Protein AF-A0A0J8R8J2-F1 (afdb_monomer_lite)

Organism: NCBI:txid454286

Foldseek 3Di:
DDDDDDDDPPDDDPDDPDDCPQVDDDQDDDDDPDDDSVQDDDDHDDDPPDDQQPDKDKDFDFDPDPPDRHTQWIDIGRRVRDDAAWDKDFTAGPVRHTDPDIDTHGDDDDDD

pLDDT: mean 81.91, std 20.06, range [31.31, 97.62]

Structure (mmCIF, N/CA/C/O backbone):
data_AF-A0A0J8R8J2-F1
#
_entry.id   AF-A0A0J8R8J2-F1
#
loop_
_atom_site.group_PDB
_atom_site.id
_atom_site.type_symbol
_atom_site.label_atom_id
_atom_site.label_alt_id
_atom_site.label_comp_id
_atom_site.label_asym_id
_atom_site.label_entity_id
_atom_site.label_seq_id
_atom_site.pdbx_PDB_ins_code
_atom_site.Cartn_x
_atom_site.Cartn_y
_atom_site.Cartn_z
_atom_site.occupancy
_atom_site.B_iso_or_equiv
_atom_site.auth_seq_id
_atom_site.auth_comp_id
_atom_site.auth_asym_id
_atom_site.auth_atom_id
_atom_site.pdbx_PDB_model_num
ATOM 1 N N . MET A 1 1 ? 36.653 15.745 14.262 1.00 44.62 1 MET A N 1
ATOM 2 C CA . MET A 1 1 ? 35.418 16.492 14.572 1.00 44.62 1 MET A CA 1
ATOM 3 C C . MET A 1 1 ? 34.976 17.181 13.300 1.00 44.62 1 MET A C 1
ATOM 5 O O . MET A 1 1 ? 35.594 18.167 12.933 1.00 44.62 1 MET A O 1
ATOM 9 N N . THR A 1 2 ? 33.972 16.629 12.625 1.00 35.34 2 THR A N 1
ATOM 10 C CA . THR A 1 2 ? 33.193 17.318 11.589 1.00 35.34 2 THR A CA 1
ATOM 11 C C . THR A 1 2 ? 31.892 16.539 11.419 1.00 35.34 2 THR A C 1
ATOM 13 O O . THR A 1 2 ? 31.904 15.312 11.348 1.00 35.34 2 THR A O 1
ATOM 16 N N . GLU A 1 3 ? 30.785 17.267 11.518 1.00 31.31 3 GLU A N 1
ATOM 17 C CA . GLU A 1 3 ? 29.418 16.790 11.719 1.00 31.31 3 GLU A CA 1
ATOM 18 C C . GLU A 1 3 ? 28.901 15.908 10.577 1.00 31.31 3 GLU A C 1
ATOM 20 O O . GLU A 1 3 ? 29.110 16.194 9.398 1.00 31.31 3 GLU A O 1
ATOM 25 N N . ALA A 1 4 ? 28.152 14.862 10.934 1.00 37.59 4 ALA A N 1
ATOM 26 C CA . ALA A 1 4 ? 27.284 14.171 9.995 1.00 37.59 4 ALA A CA 1
ATOM 27 C C . ALA A 1 4 ? 26.119 15.108 9.643 1.00 37.59 4 ALA A C 1
ATOM 29 O O . ALA A 1 4 ? 25.243 15.369 10.467 1.00 37.59 4 ALA A O 1
ATOM 30 N N . SER A 1 5 ? 26.141 15.641 8.422 1.00 36.59 5 SER A N 1
ATOM 31 C CA . SER A 1 5 ? 25.054 16.445 7.868 1.00 36.59 5 SER A CA 1
ATOM 32 C C . SER A 1 5 ? 23.800 15.575 7.742 1.00 36.59 5 SER A C 1
ATOM 34 O O . SER A 1 5 ? 23.807 14.552 7.055 1.00 36.59 5 SER A O 1
ATOM 36 N N . ALA A 1 6 ? 22.734 15.950 8.449 1.00 45.22 6 ALA A N 1
ATOM 37 C CA . ALA A 1 6 ? 21.430 15.317 8.305 1.00 45.22 6 ALA A CA 1
ATOM 38 C C . ALA A 1 6 ? 20.906 15.543 6.874 1.00 45.22 6 ALA A C 1
ATOM 40 O O . ALA A 1 6 ? 21.024 16.658 6.359 1.00 45.22 6 ALA A O 1
ATOM 41 N N . PRO A 1 7 ? 20.311 14.532 6.215 1.00 34.00 7 PRO A N 1
ATOM 42 C CA . PRO A 1 7 ? 19.788 14.720 4.873 1.00 34.00 7 PRO A CA 1
ATOM 43 C C . PRO A 1 7 ? 18.626 15.717 4.915 1.00 34.00 7 PRO A C 1
ATOM 45 O O . PRO A 1 7 ? 17.657 15.552 5.659 1.00 34.00 7 PRO A O 1
ATOM 48 N N . ILE A 1 8 ? 18.742 16.769 4.108 1.00 38.50 8 ILE A N 1
ATOM 49 C CA . ILE A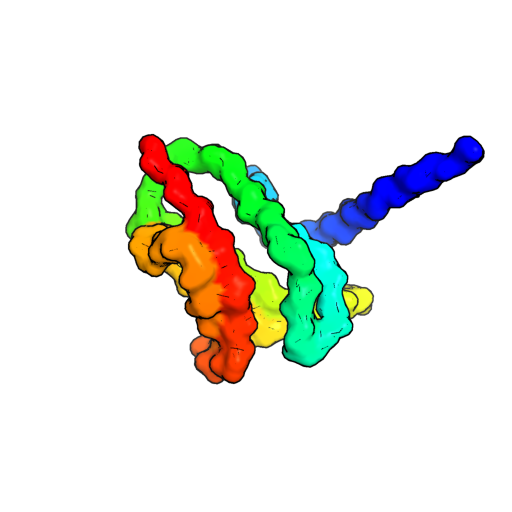 1 8 ? 17.706 17.781 3.916 1.00 38.50 8 ILE A CA 1
ATOM 50 C C . ILE A 1 8 ? 16.548 17.112 3.171 1.00 38.50 8 ILE A C 1
ATOM 52 O O . ILE A 1 8 ? 16.626 16.852 1.972 1.00 38.50 8 ILE A O 1
ATOM 56 N N . ILE A 1 9 ? 15.466 16.816 3.890 1.00 46.94 9 ILE A N 1
ATOM 57 C CA . ILE A 1 9 ? 14.233 16.281 3.309 1.00 46.94 9 ILE A CA 1
ATOM 58 C C . ILE A 1 9 ? 13.534 17.425 2.570 1.00 46.94 9 ILE A C 1
ATOM 60 O O . ILE A 1 9 ? 12.841 18.242 3.173 1.00 46.94 9 ILE A O 1
ATOM 64 N N . HIS A 1 10 ? 13.717 17.494 1.253 1.00 34.16 10 HIS A N 1
ATOM 65 C CA . HIS A 1 10 ? 12.974 18.414 0.397 1.00 34.16 10 HIS A CA 1
ATOM 66 C C . HIS A 1 10 ? 11.686 17.729 -0.077 1.00 34.16 10 HIS A C 1
ATOM 68 O O . HIS A 1 10 ? 11.611 17.173 -1.169 1.00 34.16 10 HIS A O 1
ATOM 74 N N . SER A 1 11 ? 10.654 17.717 0.770 1.00 41.12 11 SER A N 1
ATOM 75 C CA . SER A 1 11 ? 9.336 17.223 0.366 1.00 41.12 11 SER A CA 1
ATOM 76 C C . SER A 1 11 ? 8.597 18.313 -0.413 1.00 41.12 11 SER A C 1
ATOM 78 O O . SER A 1 11 ? 8.033 19.227 0.191 1.00 41.12 11 SER A O 1
ATOM 80 N N . LYS A 1 12 ? 8.560 18.220 -1.747 1.00 35.28 12 LYS A N 1
ATOM 81 C CA . LYS A 1 12 ? 7.544 18.938 -2.527 1.00 35.28 12 LYS A CA 1
ATOM 82 C C . LYS A 1 12 ? 6.189 18.283 -2.257 1.00 35.28 12 LYS A C 1
ATOM 84 O O . LYS A 1 12 ? 5.989 17.092 -2.485 1.00 35.28 12 LYS A O 1
ATOM 89 N N . SER A 1 13 ? 5.286 19.061 -1.679 1.00 37.00 13 SER A N 1
ATOM 90 C CA . SER A 1 13 ? 3.919 18.664 -1.372 1.00 37.00 13 SER A CA 1
ATOM 91 C C . SER A 1 13 ? 3.067 18.720 -2.641 1.00 37.00 13 SER A C 1
ATOM 93 O O . SER A 1 13 ? 2.700 19.808 -3.082 1.00 37.00 13 SER A O 1
ATOM 95 N N . ASP A 1 14 ? 2.725 17.561 -3.205 1.00 45.03 14 ASP A N 1
ATOM 96 C CA . ASP A 1 14 ? 1.544 17.444 -4.068 1.00 45.03 14 ASP A CA 1
ATOM 97 C C . ASP A 1 14 ? 0.322 17.815 -3.214 1.00 45.03 14 ASP A C 1
ATOM 99 O O . ASP A 1 14 ? 0.138 17.229 -2.143 1.00 45.03 14 ASP A O 1
ATOM 103 N N . GLY A 1 15 ? -0.444 18.822 -3.647 1.00 48.09 15 GLY A N 1
ATOM 104 C CA . GLY A 1 15 ? -1.520 19.446 -2.873 1.00 48.09 15 GLY A CA 1
ATOM 105 C C . GLY A 1 15 ? -2.478 18.436 -2.239 1.00 48.09 15 GLY A C 1
ATOM 106 O O . GLY A 1 15 ? -3.118 17.651 -2.936 1.00 48.09 15 GLY A O 1
ATOM 107 N N . ASP A 1 16 ? -2.560 18.467 -0.911 1.00 45.47 16 ASP A N 1
ATOM 108 C CA . ASP A 1 16 ? -3.507 17.699 -0.106 1.00 45.47 16 ASP A CA 1
ATOM 109 C C . ASP A 1 16 ? -3.838 18.546 1.131 1.00 45.47 16 ASP A C 1
ATOM 111 O O . ASP A 1 16 ? -2.949 18.906 1.910 1.00 45.47 16 ASP A O 1
ATOM 115 N N . GLU A 1 17 ? -5.097 18.963 1.260 1.00 45.91 17 GLU A N 1
ATOM 116 C CA . GLU A 1 17 ? -5.541 19.883 2.304 1.00 45.91 17 GLU A CA 1
ATOM 117 C C . GLU A 1 17 ? -5.438 19.244 3.704 1.00 45.91 17 GLU A C 1
ATOM 119 O O . GLU A 1 17 ? -6.176 18.335 4.078 1.00 45.91 17 GLU A O 1
ATOM 124 N N . SER A 1 18 ? -4.488 19.765 4.485 1.00 52.22 18 SER A N 1
ATOM 125 C CA . SER A 1 18 ? -4.459 19.990 5.946 1.00 52.22 18 SER A CA 1
ATOM 126 C C . SER A 1 18 ? -4.728 18.847 6.958 1.00 52.22 18 SER A C 1
ATOM 128 O O . SER A 1 18 ? -4.458 19.030 8.143 1.00 52.22 18 SER A O 1
ATOM 130 N N . GLY A 1 19 ? -5.162 17.642 6.572 1.00 58.50 19 GLY A N 1
ATOM 131 C CA . GLY A 1 19 ? -5.437 16.543 7.527 1.00 58.50 19 GLY A CA 1
ATOM 132 C C . GLY A 1 19 ? -4.558 15.292 7.394 1.00 58.50 19 GLY A C 1
ATOM 133 O O . GLY A 1 19 ? -4.202 14.657 8.393 1.00 58.50 19 GLY A O 1
ATOM 134 N N . SER A 1 20 ? -4.200 14.922 6.164 1.00 62.16 20 SER A N 1
ATOM 135 C CA . SER A 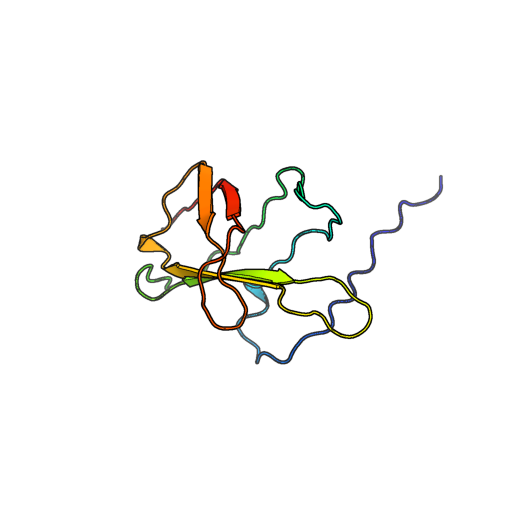1 20 ? -3.604 13.619 5.818 1.00 62.16 20 SER A CA 1
ATOM 136 C C . SER A 1 20 ? -2.082 13.560 5.983 1.00 62.16 20 SER A C 1
ATOM 138 O O . SER A 1 20 ? -1.520 12.474 6.147 1.00 62.16 20 SER A O 1
ATOM 140 N N . ALA A 1 21 ? -1.402 14.714 5.966 1.00 76.38 21 ALA A N 1
ATOM 141 C CA . ALA A 1 21 ? 0.059 14.798 5.954 1.00 76.38 21 ALA A CA 1
ATOM 142 C C . ALA A 1 21 ? 0.694 14.044 7.135 1.00 76.38 21 ALA A C 1
ATOM 144 O O . ALA A 1 21 ? 1.719 13.380 6.982 1.00 76.38 21 ALA A O 1
ATOM 145 N N . LYS A 1 22 ? 0.030 14.044 8.301 1.00 85.94 22 LYS A N 1
ATOM 146 C CA . LYS A 1 22 ? 0.493 13.328 9.501 1.00 85.94 22 LYS A CA 1
ATOM 147 C C . LYS A 1 22 ? 0.499 11.803 9.361 1.00 85.94 22 LYS A C 1
ATOM 149 O O . LYS A 1 22 ? 1.267 11.157 10.072 1.00 85.94 22 LYS A O 1
ATOM 154 N N . TYR A 1 23 ? -0.289 11.245 8.440 1.00 89.62 23 TYR A N 1
ATOM 155 C CA . TYR A 1 23 ? -0.353 9.812 8.126 1.00 89.62 23 TYR A CA 1
ATOM 156 C C . TYR A 1 23 ? 0.337 9.458 6.804 1.00 89.62 23 TYR A C 1
ATOM 158 O O . TYR A 1 23 ? 0.294 8.307 6.381 1.00 89.62 23 TYR A O 1
ATOM 166 N N . LYS A 1 24 ? 1.002 10.414 6.145 1.00 92.75 24 LYS A N 1
ATOM 167 C CA . LYS A 1 24 ? 1.838 10.147 4.972 1.00 92.75 24 LYS A CA 1
ATOM 168 C C . LYS A 1 24 ? 3.270 9.873 5.433 1.00 92.75 24 LYS A C 1
ATOM 170 O O . LYS A 1 24 ? 3.844 10.628 6.219 1.00 92.75 24 LYS A O 1
ATOM 175 N N . ARG A 1 25 ? 3.847 8.765 4.975 1.00 94.44 25 ARG A N 1
ATOM 176 C CA . ARG A 1 25 ? 5.234 8.361 5.246 1.00 94.44 25 ARG A CA 1
ATOM 177 C C . ARG A 1 25 ? 5.877 7.891 3.944 1.00 94.44 25 ARG A C 1
ATOM 179 O O . ARG A 1 25 ? 5.169 7.404 3.065 1.00 94.44 25 ARG A O 1
ATOM 186 N N . ARG A 1 26 ? 7.194 8.056 3.823 1.00 93.25 26 ARG A N 1
ATOM 187 C CA . ARG A 1 26 ? 7.994 7.638 2.663 1.00 93.25 26 ARG A CA 1
ATOM 188 C C . ARG A 1 26 ? 9.225 6.891 3.173 1.00 93.25 26 ARG A C 1
ATOM 190 O O . ARG A 1 26 ? 9.777 7.266 4.209 1.00 93.25 26 ARG A O 1
ATOM 197 N N . THR A 1 27 ? 9.607 5.826 2.481 1.00 93.38 27 THR A N 1
ATOM 198 C CA . THR A 1 27 ? 10.893 5.153 2.688 1.00 93.38 27 THR A CA 1
ATOM 199 C C . THR A 1 27 ? 12.029 5.982 2.090 1.00 93.38 27 THR A C 1
ATOM 201 O O . THR A 1 27 ? 11.793 6.986 1.415 1.00 93.38 27 THR A O 1
ATOM 204 N N . THR A 1 28 ? 13.272 5.575 2.319 1.00 90.50 28 THR A N 1
ATOM 205 C CA . THR A 1 28 ? 14.385 6.056 1.497 1.00 90.50 28 THR A CA 1
ATOM 206 C C . THR A 1 28 ? 14.250 5.524 0.070 1.00 90.50 28 THR A C 1
ATOM 208 O O . THR A 1 28 ? 13.761 4.410 -0.140 1.00 90.50 28 THR A O 1
ATOM 211 N N . THR A 1 29 ? 14.687 6.314 -0.909 1.00 90.38 29 THR A N 1
ATOM 212 C CA . THR A 1 29 ? 14.768 5.890 -2.312 1.00 90.38 29 THR A CA 1
ATOM 213 C C . THR A 1 29 ? 15.825 4.788 -2.467 1.00 90.38 29 THR A C 1
ATOM 215 O O . THR A 1 29 ? 16.870 4.825 -1.818 1.00 90.38 29 THR A O 1
ATOM 218 N N . CYS A 1 30 ? 15.547 3.801 -3.318 1.00 87.00 30 CYS A N 1
ATOM 219 C CA . CYS A 1 30 ? 16.451 2.708 -3.673 1.00 87.00 30 CYS A CA 1
ATOM 220 C C . CYS A 1 30 ? 16.336 2.451 -5.182 1.00 87.00 30 CYS A C 1
ATOM 222 O O . CYS A 1 30 ? 15.236 2.536 -5.724 1.00 87.00 30 CYS A O 1
ATOM 224 N N . SER A 1 31 ? 17.448 2.133 -5.848 1.00 84.44 31 SER A N 1
ATOM 225 C CA . SER A 1 31 ? 17.476 1.788 -7.273 1.00 84.44 31 SER A CA 1
ATOM 226 C C . SER A 1 31 ? 17.952 0.344 -7.437 1.00 84.44 31 SER A C 1
ATOM 228 O O . SER A 1 31 ? 19.109 0.031 -7.165 1.00 84.44 31 SER A O 1
ATOM 230 N N . SER A 1 32 ? 17.032 -0.549 -7.807 1.00 85.81 32 SER A N 1
ATOM 231 C CA . SER A 1 32 ? 17.269 -1.974 -8.079 1.00 85.81 32 SER A CA 1
ATOM 232 C C . SER A 1 32 ? 16.028 -2.570 -8.758 1.00 85.81 32 SER A C 1
ATOM 234 O O . SER A 1 32 ? 14.930 -2.038 -8.597 1.00 85.81 32 SER A O 1
ATOM 236 N N . ALA A 1 33 ? 16.186 -3.686 -9.477 1.00 86.38 33 ALA A N 1
ATOM 237 C CA . ALA A 1 33 ? 15.057 -4.492 -9.960 1.00 86.38 33 ALA A CA 1
ATOM 238 C C . ALA A 1 33 ? 14.313 -5.193 -8.805 1.00 86.38 33 ALA A C 1
ATOM 240 O O . ALA A 1 33 ? 13.094 -5.333 -8.850 1.00 86.38 33 ALA A O 1
ATOM 241 N N . ASP A 1 34 ? 15.053 -5.545 -7.750 1.00 90.75 34 ASP A N 1
ATOM 242 C CA . ASP A 1 34 ? 14.553 -6.087 -6.487 1.00 90.75 34 ASP A CA 1
ATOM 243 C C . ASP A 1 34 ? 14.986 -5.135 -5.354 1.00 90.75 34 ASP A C 1
ATOM 245 O O . ASP A 1 34 ? 16.037 -5.339 -4.736 1.00 90.75 34 ASP A O 1
ATOM 249 N N . PRO A 1 35 ? 14.276 -4.013 -5.136 1.00 91.50 35 PRO A N 1
ATOM 250 C CA . PRO A 1 35 ? 14.664 -3.028 -4.134 1.00 91.50 35 PRO A CA 1
ATOM 251 C C . PRO A 1 35 ? 14.491 -3.587 -2.719 1.00 91.50 35 PRO A C 1
ATOM 253 O O . PRO A 1 35 ? 13.389 -3.954 -2.307 1.00 91.50 35 PRO A O 1
ATOM 256 N N . ASP A 1 36 ? 15.582 -3.598 -1.955 1.00 92.38 36 ASP A N 1
ATOM 257 C CA . ASP A 1 36 ? 15.563 -3.876 -0.521 1.00 92.38 36 ASP A CA 1
ATOM 258 C C . ASP A 1 36 ? 15.618 -2.558 0.262 1.00 92.38 36 ASP A C 1
ATOM 260 O O . ASP A 1 36 ? 16.552 -1.765 0.137 1.00 92.38 36 ASP A O 1
ATOM 264 N N . PHE A 1 37 ? 14.602 -2.331 1.095 1.00 91.56 37 PHE A N 1
ATOM 265 C CA . PHE A 1 37 ? 14.506 -1.167 1.978 1.00 91.56 37 PHE A CA 1
ATOM 266 C C . PHE A 1 37 ? 15.136 -1.418 3.360 1.00 91.56 37 PHE A C 1
ATOM 268 O O . PHE A 1 37 ? 14.893 -0.656 4.296 1.00 91.56 37 PHE A O 1
ATOM 275 N N . GLY A 1 38 ? 15.888 -2.510 3.539 1.00 91.56 38 GLY A N 1
ATOM 276 C CA . GLY A 1 38 ? 16.640 -2.818 4.759 1.00 91.56 38 GLY A CA 1
ATOM 277 C C . GLY A 1 38 ? 15.759 -3.018 5.995 1.00 91.56 38 GLY A C 1
ATOM 278 O O . GLY A 1 38 ? 16.187 -2.762 7.119 1.00 91.56 38 GLY A O 1
ATOM 279 N N . GLY A 1 39 ? 14.495 -3.402 5.801 1.00 90.69 39 GLY A N 1
ATOM 280 C CA . GLY A 1 39 ? 13.521 -3.513 6.888 1.00 90.69 39 GLY A CA 1
ATOM 281 C C . GLY A 1 39 ? 13.087 -2.170 7.492 1.00 90.69 39 GLY A C 1
ATOM 282 O O . GLY A 1 39 ? 12.616 -2.143 8.634 1.00 90.69 39 GLY A O 1
ATOM 283 N N . GLN A 1 40 ? 13.226 -1.058 6.756 1.00 95.44 40 GLN A N 1
ATOM 284 C CA . GLN A 1 40 ? 12.762 0.254 7.204 1.00 95.44 40 GLN A CA 1
ATOM 285 C C . GLN A 1 40 ? 11.304 0.192 7.683 1.00 95.44 40 GLN A C 1
ATOM 287 O O . GLN A 1 40 ? 10.405 -0.278 6.986 1.00 95.44 40 GLN A O 1
ATOM 292 N N . THR A 1 41 ? 11.063 0.695 8.893 1.00 95.50 41 THR A N 1
ATOM 293 C CA . THR A 1 41 ? 9.736 0.666 9.512 1.00 95.50 41 THR A CA 1
ATOM 294 C C . THR A 1 41 ? 9.038 2.010 9.341 1.00 95.50 41 THR A C 1
ATOM 296 O O . THR A 1 41 ? 9.524 3.036 9.816 1.00 95.50 41 THR A O 1
ATOM 299 N N . LEU A 1 42 ? 7.861 2.002 8.711 1.00 94.94 42 LEU A N 1
ATOM 300 C CA . LEU A 1 42 ? 6.973 3.162 8.665 1.00 94.94 42 LEU A CA 1
ATOM 301 C C . LEU A 1 42 ? 5.981 3.085 9.828 1.00 94.94 42 LEU A C 1
ATOM 303 O O . LEU A 1 42 ? 5.141 2.188 9.874 1.00 94.94 42 LEU A O 1
ATOM 307 N N . GLN A 1 43 ? 6.084 4.026 10.766 1.00 93.75 43 GLN A N 1
ATOM 308 C CA . GLN A 1 43 ? 5.168 4.128 11.902 1.00 93.75 43 GLN A CA 1
ATOM 309 C C . GLN A 1 43 ? 4.201 5.297 11.718 1.00 93.75 43 GLN A C 1
ATOM 311 O O . GLN A 1 43 ? 4.593 6.416 11.358 1.00 93.75 43 GLN A O 1
ATOM 316 N N . PHE A 1 44 ? 2.930 5.026 11.996 1.00 91.19 44 PHE A N 1
ATOM 317 C CA . PHE A 1 44 ? 1.849 6.001 11.957 1.00 91.19 44 PHE A CA 1
ATOM 318 C C . PHE A 1 44 ? 1.440 6.347 13.393 1.00 91.19 44 PHE A C 1
ATOM 320 O O . PHE A 1 44 ? 1.407 5.452 14.239 1.00 91.19 44 PHE A O 1
ATOM 327 N N . PRO A 1 45 ? 1.155 7.625 13.697 1.00 89.56 45 PRO A N 1
ATOM 328 C CA . PRO A 1 45 ? 0.683 8.003 15.020 1.00 89.56 45 PRO A CA 1
ATOM 329 C C . PRO A 1 45 ? -0.692 7.387 15.288 1.00 89.56 45 PRO A C 1
ATOM 331 O O . PRO A 1 45 ? -1.436 7.093 14.349 1.00 89.56 45 PRO A O 1
ATOM 334 N N . SER A 1 46 ? -1.045 7.251 16.569 1.00 85.81 46 SER A N 1
ATOM 335 C CA . SER A 1 46 ? -2.395 6.836 16.948 1.00 85.81 46 SER A CA 1
ATOM 336 C C . SER A 1 46 ? -3.431 7.775 16.325 1.00 85.81 46 SER A C 1
ATOM 338 O O . SER A 1 46 ? -3.257 8.999 16.282 1.00 85.81 46 SER A O 1
ATOM 340 N N . ALA A 1 47 ? -4.489 7.186 15.787 1.00 84.06 47 ALA A N 1
ATOM 341 C CA . ALA A 1 47 ? -5.562 7.889 15.113 1.00 84.06 47 ALA A CA 1
ATOM 342 C C . ALA A 1 47 ? -6.859 7.623 15.891 1.00 84.06 47 ALA A C 1
ATOM 344 O O . ALA A 1 47 ? -7.354 6.496 15.869 1.00 84.06 47 ALA A O 1
ATOM 345 N N . PRO A 1 48 ? -7.394 8.619 16.620 1.00 85.62 48 PRO A N 1
ATOM 346 C CA . PRO A 1 48 ? -8.644 8.436 17.342 1.00 85.62 48 PRO A CA 1
ATOM 347 C C . PRO A 1 48 ? -9.791 8.218 16.351 1.00 85.62 48 PRO A C 1
ATOM 349 O O . PRO A 1 48 ? -9.841 8.863 15.304 1.00 85.62 48 PRO A O 1
ATOM 352 N N . GLY A 1 49 ? -10.712 7.315 16.690 1.00 85.38 49 GLY A N 1
ATOM 353 C CA . GLY A 1 49 ? -11.881 7.024 15.856 1.00 85.38 49 GLY A CA 1
ATOM 354 C C . GLY A 1 49 ? -11.582 6.204 14.597 1.00 85.38 49 GLY A C 1
ATOM 355 O O . GLY A 1 49 ? -12.362 6.257 13.648 1.00 85.38 49 GLY A O 1
ATOM 356 N N . VAL A 1 50 ? -10.474 5.453 14.559 1.00 88.19 50 VAL A N 1
ATOM 357 C CA . VAL A 1 50 ? -10.228 4.489 13.476 1.00 88.19 50 VAL A CA 1
ATOM 358 C C . VAL A 1 50 ? -11.283 3.391 13.513 1.00 88.19 50 VAL A C 1
ATOM 360 O O . VAL A 1 50 ? -11.355 2.606 14.453 1.00 88.19 50 VAL A O 1
ATOM 363 N N . ILE A 1 51 ? -12.062 3.318 12.439 1.00 91.06 51 ILE A N 1
ATOM 364 C CA . ILE A 1 51 ? -12.948 2.197 12.135 1.00 91.06 51 ILE A CA 1
ATOM 365 C C . ILE A 1 51 ? -12.264 1.410 11.022 1.00 91.06 51 ILE A C 1
ATOM 367 O O . ILE A 1 51 ? -12.084 1.930 9.918 1.00 91.06 51 ILE A O 1
ATOM 371 N N . GLU A 1 52 ? -11.841 0.178 11.304 1.00 90.81 52 GLU A N 1
ATOM 372 C CA . GLU A 1 52 ? -11.038 -0.628 10.374 1.00 90.81 52 GLU A CA 1
ATOM 373 C C . GLU A 1 52 ? -11.691 -0.785 8.999 1.00 90.81 52 GLU A C 1
ATOM 375 O O . GLU A 1 52 ? -11.015 -0.680 7.979 1.00 90.81 52 GLU A O 1
ATOM 380 N N . GLN A 1 53 ? -13.012 -0.959 8.975 1.00 92.75 53 GLN A N 1
ATOM 381 C CA . GLN A 1 53 ? -13.816 -1.165 7.771 1.00 92.75 53 GLN A CA 1
ATOM 382 C C . GLN A 1 53 ? -13.902 0.089 6.885 1.00 92.75 53 GLN A C 1
ATOM 384 O O . GLN A 1 53 ? -14.275 -0.001 5.717 1.00 92.75 53 GLN A O 1
ATOM 389 N N . LEU A 1 54 ? -13.581 1.264 7.433 1.00 92.44 54 LEU A N 1
ATOM 390 C CA . LEU A 1 54 ? -13.617 2.553 6.736 1.00 92.44 54 LEU A CA 1
ATOM 391 C C . LEU A 1 54 ? -12.226 3.181 6.599 1.00 92.44 54 LEU A C 1
ATOM 393 O O . LEU A 1 54 ? -12.094 4.299 6.106 1.00 92.44 54 LEU A O 1
ATOM 397 N N . THR A 1 55 ? -11.185 2.472 7.033 1.00 91.44 55 THR A N 1
ATOM 398 C CA . THR A 1 55 ? -9.813 2.971 7.027 1.00 91.44 55 THR A CA 1
ATOM 399 C C . THR A 1 55 ? -8.962 2.118 6.102 1.00 91.44 55 THR A C 1
ATOM 401 O O . THR A 1 55 ? -9.038 0.892 6.119 1.00 91.44 55 THR A O 1
ATOM 404 N N . PHE A 1 56 ? -8.118 2.769 5.303 1.00 94.06 56 PHE A N 1
ATOM 405 C CA . PHE A 1 56 ? -7.342 2.109 4.261 1.00 94.06 56 PHE A CA 1
ATOM 406 C C . PHE A 1 56 ? -5.854 2.427 4.387 1.00 94.06 56 PHE A C 1
ATOM 408 O O . PHE A 1 56 ? -5.465 3.577 4.596 1.00 94.06 56 PHE A O 1
ATOM 415 N N . LEU A 1 57 ? -5.016 1.410 4.191 1.00 94.06 57 LEU A N 1
ATOM 416 C CA . LEU A 1 57 ? -3.601 1.586 3.901 1.00 94.06 57 LEU A CA 1
ATOM 417 C C . LEU A 1 57 ? -3.429 1.718 2.388 1.00 94.06 57 LEU A C 1
ATOM 419 O O . LEU A 1 57 ? -3.688 0.777 1.637 1.00 94.06 57 LEU A O 1
ATOM 423 N N . ARG A 1 58 ? -2.933 2.875 1.948 1.00 96.06 58 ARG A N 1
ATOM 424 C CA . ARG A 1 58 ? -2.538 3.097 0.556 1.00 96.06 58 ARG A CA 1
ATOM 425 C C . ARG A 1 58 ? -1.023 3.074 0.439 1.00 96.06 58 ARG A C 1
ATOM 427 O O . ARG A 1 58 ? -0.346 3.937 0.993 1.00 96.06 58 ARG A O 1
ATOM 434 N N . VAL A 1 59 ? -0.516 2.121 -0.329 1.00 95.81 59 VAL A N 1
ATOM 435 C CA . VAL A 1 59 ? 0.902 2.006 -0.661 1.00 95.81 59 VAL A CA 1
ATOM 436 C C . VAL A 1 59 ? 1.100 2.524 -2.077 1.00 95.81 59 VAL A C 1
ATOM 438 O O . VAL A 1 59 ? 0.348 2.168 -2.982 1.00 95.81 59 VAL A O 1
ATOM 441 N N . LYS A 1 60 ? 2.089 3.394 -2.265 1.00 95.38 60 LYS A N 1
ATOM 442 C CA . LYS A 1 60 ? 2.479 3.914 -3.576 1.00 95.38 60 LYS A CA 1
ATOM 443 C C . LYS A 1 60 ? 3.956 3.636 -3.781 1.00 95.38 60 LYS A C 1
ATOM 445 O O . LYS A 1 60 ? 4.755 3.963 -2.907 1.00 95.38 60 LYS A O 1
ATOM 450 N N . VAL A 1 61 ? 4.286 3.071 -4.932 1.00 93.44 61 VAL A N 1
ATOM 451 C CA . VAL A 1 61 ? 5.651 2.973 -5.438 1.00 93.44 61 VAL A CA 1
ATOM 452 C C . VAL A 1 61 ? 5.807 4.078 -6.467 1.00 93.44 61 VAL A C 1
ATOM 454 O O . VAL A 1 61 ? 5.004 4.181 -7.395 1.00 93.44 61 VAL A O 1
ATOM 457 N N . LYS A 1 62 ? 6.794 4.938 -6.255 1.00 91.94 62 LYS A N 1
ATOM 458 C CA . LYS A 1 62 ? 7.101 6.055 -7.139 1.00 91.94 62 LYS A CA 1
ATOM 459 C C . LYS A 1 62 ? 8.534 5.936 -7.619 1.00 91.94 62 LYS A C 1
ATOM 461 O O . LYS A 1 62 ? 9.378 5.495 -6.836 1.00 91.94 62 LYS A O 1
ATOM 466 N N . ASP A 1 63 ? 8.767 6.352 -8.854 1.00 87.75 63 ASP A N 1
ATOM 467 C CA . ASP A 1 63 ? 10.117 6.627 -9.323 1.00 87.75 63 ASP A CA 1
ATOM 468 C C . ASP A 1 63 ? 10.546 8.020 -8.846 1.00 87.75 63 ASP A C 1
ATOM 470 O O . ASP A 1 63 ? 9.745 8.958 -8.837 1.00 87.75 63 ASP A O 1
ATOM 474 N N . ASP A 1 64 ? 11.786 8.128 -8.387 1.00 81.19 64 ASP A N 1
ATOM 475 C CA . ASP A 1 64 ? 12.350 9.358 -7.829 1.00 81.19 64 ASP A CA 1
ATOM 476 C C . ASP A 1 64 ? 13.152 10.074 -8.920 1.00 81.19 64 ASP A C 1
ATOM 478 O O . ASP A 1 64 ? 14.378 10.175 -8.861 1.00 81.19 64 ASP A O 1
ATOM 482 N N . GLU A 1 65 ? 12.453 10.540 -9.955 1.00 75.50 65 GLU A N 1
ATOM 483 C CA . GLU A 1 65 ? 13.049 11.322 -11.035 1.00 75.50 65 GLU A CA 1
ATOM 484 C C . GLU A 1 65 ? 12.964 12.829 -10.747 1.00 75.50 65 GLU A C 1
ATOM 486 O O . GLU A 1 65 ? 12.008 13.346 -10.158 1.00 75.50 65 GLU A O 1
ATOM 491 N N . PHE A 1 66 ? 13.974 13.585 -11.190 1.00 52.41 66 PHE A N 1
ATOM 492 C CA . PHE A 1 66 ? 13.983 15.034 -11.006 1.00 52.41 66 PHE A CA 1
ATOM 493 C C . PHE A 1 66 ? 12.876 15.696 -11.843 1.00 52.41 66 PHE A C 1
ATOM 495 O O . PHE A 1 66 ? 13.030 15.937 -13.037 1.00 52.41 66 PHE A O 1
ATOM 502 N N . GLY A 1 67 ? 11.765 16.041 -11.189 1.00 65.75 67 GLY A N 1
ATOM 503 C CA . GLY A 1 67 ? 10.686 16.860 -11.745 1.00 65.75 67 GLY A CA 1
ATOM 504 C C . GLY A 1 67 ? 9.311 16.197 -11.695 1.00 65.75 67 GLY A C 1
ATOM 505 O O . GLY A 1 67 ? 8.343 16.875 -11.343 1.00 65.75 67 GLY A O 1
ATOM 506 N N . ARG A 1 68 ? 9.225 14.895 -11.988 1.00 60.44 68 ARG A N 1
ATOM 507 C CA . ARG A 1 68 ? 7.979 14.118 -11.996 1.00 60.44 68 ARG A CA 1
ATOM 508 C C . ARG A 1 68 ? 8.144 12.888 -11.109 1.00 60.44 68 ARG A C 1
ATOM 510 O O . ARG A 1 68 ? 8.939 12.006 -11.386 1.00 60.44 68 ARG A O 1
ATOM 517 N N . ASP A 1 69 ? 7.398 12.873 -10.014 1.00 62.53 69 ASP A N 1
ATOM 518 C CA . ASP A 1 69 ? 7.387 11.786 -9.035 1.00 62.53 69 ASP A CA 1
ATOM 519 C C . ASP A 1 69 ? 6.370 10.743 -9.548 1.00 62.53 69 ASP A C 1
ATOM 521 O O . ASP A 1 69 ? 5.238 10.651 -9.045 1.00 62.53 69 ASP A O 1
ATOM 525 N N . ASP A 1 70 ? 6.730 10.06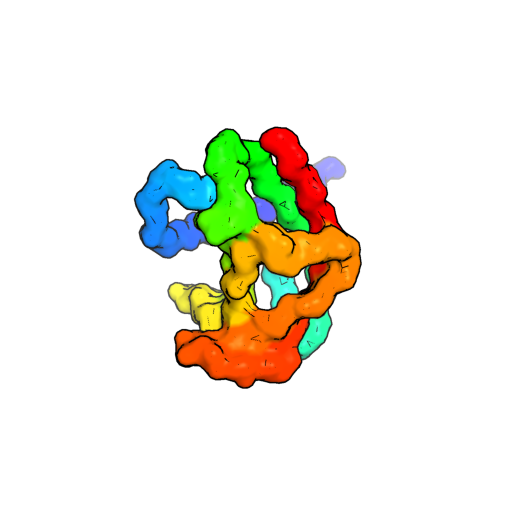8 -10.645 1.00 84.00 70 ASP A N 1
ATOM 526 C CA . ASP A 1 70 ? 5.812 9.256 -11.440 1.00 84.00 70 ASP A CA 1
ATOM 527 C C . ASP A 1 70 ? 5.382 8.004 -10.667 1.00 84.00 70 ASP A C 1
ATOM 529 O O . ASP A 1 70 ? 6.177 7.254 -10.094 1.00 84.00 70 ASP A O 1
ATOM 533 N N . LEU A 1 71 ? 4.064 7.801 -10.595 1.00 90.75 71 LEU A N 1
ATOM 534 C CA . LEU A 1 71 ? 3.480 6.644 -9.932 1.00 90.75 71 LEU A CA 1
ATOM 535 C C . LEU A 1 71 ? 3.776 5.398 -10.768 1.00 90.75 71 LEU A C 1
ATOM 537 O O . LEU A 1 71 ? 3.128 5.178 -11.786 1.00 90.75 71 LEU A O 1
ATOM 541 N N . ALA A 1 72 ? 4.706 4.567 -10.309 1.00 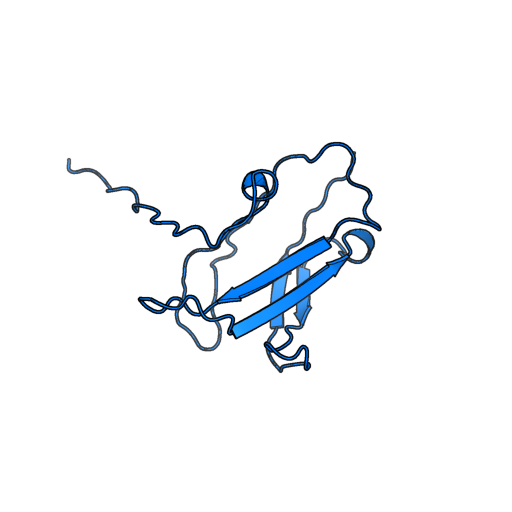91.00 72 ALA A N 1
ATOM 542 C CA . ALA A 1 72 ? 5.028 3.307 -10.966 1.00 91.00 72 ALA A CA 1
ATOM 543 C C . ALA A 1 72 ? 3.949 2.251 -10.690 1.00 91.00 72 ALA A C 1
ATOM 545 O O . ALA A 1 72 ? 3.499 1.551 -11.594 1.00 91.00 72 ALA A O 1
ATOM 546 N N . ALA A 1 73 ? 3.515 2.145 -9.430 1.00 94.94 73 ALA A N 1
ATOM 547 C CA . ALA A 1 73 ? 2.503 1.181 -9.017 1.00 94.94 73 ALA A CA 1
ATOM 548 C C . ALA A 1 73 ? 1.861 1.553 -7.672 1.00 94.94 73 ALA A C 1
ATOM 550 O O . ALA A 1 73 ? 2.373 2.384 -6.914 1.00 94.94 73 ALA A O 1
ATOM 551 N N . TRP A 1 74 ? 0.741 0.922 -7.331 1.00 97.31 74 TRP A N 1
ATOM 552 C CA . TRP A 1 74 ? 0.052 1.168 -6.066 1.00 97.31 74 TRP A CA 1
ATOM 553 C C . TRP A 1 74 ? -0.724 -0.044 -5.557 1.00 97.31 74 TRP A C 1
ATOM 555 O O . TRP A 1 74 ? -1.020 -0.985 -6.285 1.00 97.31 74 TRP A O 1
ATOM 565 N N . ALA A 1 75 ? -1.080 0.003 -4.279 1.00 97.38 75 ALA A N 1
ATOM 566 C CA . ALA A 1 75 ? -2.062 -0.880 -3.673 1.00 97.38 75 ALA A CA 1
ATOM 567 C C . ALA A 1 75 ? -2.910 -0.091 -2.673 1.00 97.38 75 ALA A C 1
ATOM 569 O O . ALA A 1 75 ? -2.438 0.861 -2.045 1.00 97.38 75 ALA A O 1
ATOM 570 N N . CYS A 1 76 ? -4.164 -0.494 -2.507 1.00 96.69 76 CYS A N 1
ATOM 571 C CA . CYS A 1 76 ? -5.044 0.026 -1.472 1.00 96.69 76 CYS A CA 1
ATOM 572 C C . CYS A 1 76 ? -5.701 -1.153 -0.770 1.00 96.69 76 CYS A C 1
ATOM 574 O O . CYS A 1 76 ? -6.294 -2.011 -1.418 1.00 96.69 76 CYS A O 1
ATOM 576 N N . LEU A 1 77 ? -5.548 -1.208 0.546 1.00 94.88 77 LEU A N 1
ATOM 577 C CA . LEU A 1 77 ? -6.013 -2.316 1.362 1.00 94.88 77 LEU A CA 1
ATOM 578 C C . LEU A 1 77 ? -6.821 -1.760 2.526 1.00 94.88 77 LEU A C 1
ATOM 580 O O . LEU A 1 77 ? -6.388 -0.811 3.183 1.00 94.88 77 LEU A O 1
ATOM 584 N N . ARG A 1 78 ? -7.978 -2.357 2.794 1.00 94.81 78 ARG A N 1
ATOM 585 C CA . ARG A 1 78 ? -8.782 -2.019 3.966 1.00 94.81 78 ARG A CA 1
ATOM 586 C C . ARG A 1 78 ? -8.094 -2.553 5.222 1.00 94.81 78 ARG A C 1
ATOM 588 O O . ARG A 1 78 ? -7.439 -3.595 5.186 1.00 94.81 78 ARG A O 1
ATOM 595 N N . LEU A 1 79 ? -8.158 -1.804 6.320 1.00 92.38 79 LEU A N 1
ATOM 596 C CA . LEU A 1 79 ? -7.384 -2.124 7.517 1.00 92.38 79 LEU A CA 1
ATOM 597 C C . LEU A 1 79 ? -7.805 -3.448 8.167 1.00 92.38 79 LEU A C 1
ATOM 599 O O . LEU A 1 79 ? -6.951 -4.094 8.768 1.00 92.38 79 LEU A O 1
ATOM 603 N N . ASP A 1 80 ? -9.066 -3.848 8.070 1.00 93.31 80 ASP A N 1
ATOM 604 C CA . ASP A 1 80 ? -9.574 -5.139 8.563 1.00 93.31 80 ASP A CA 1
ATOM 605 C C . ASP A 1 80 ? -9.030 -6.344 7.766 1.00 93.31 80 ASP A C 1
ATOM 607 O O . ASP A 1 80 ? -8.830 -7.423 8.323 1.00 93.31 80 ASP A O 1
ATOM 611 N N . ASP A 1 81 ? -8.696 -6.150 6.490 1.00 92.25 81 ASP A N 1
ATOM 612 C CA . ASP A 1 81 ? -8.078 -7.173 5.641 1.00 92.25 81 ASP A CA 1
ATOM 613 C C . ASP A 1 81 ? -6.557 -7.299 5.891 1.00 92.25 81 ASP A C 1
ATOM 615 O O . ASP A 1 81 ? -5.922 -8.291 5.507 1.00 92.25 81 ASP A O 1
ATOM 619 N N . LEU A 1 82 ? -5.945 -6.319 6.575 1.00 92.06 82 LEU A N 1
ATOM 620 C CA . LEU A 1 82 ? -4.525 -6.339 6.938 1.00 92.06 82 LEU A CA 1
ATOM 621 C C . LEU A 1 82 ? -4.242 -7.322 8.080 1.00 92.06 82 LEU A C 1
ATOM 623 O O . LEU A 1 82 ? -4.321 -7.005 9.267 1.00 92.06 82 LEU A O 1
ATOM 627 N N . ARG A 1 83 ? -3.786 -8.519 7.716 1.00 92.62 83 ARG A N 1
ATOM 628 C CA . ARG A 1 83 ? -3.302 -9.512 8.683 1.00 92.62 83 ARG A CA 1
ATOM 629 C C . ARG A 1 83 ? -1.885 -9.185 9.167 1.00 92.62 83 ARG A C 1
ATOM 631 O O . ARG A 1 83 ? -0.995 -8.963 8.351 1.00 92.62 83 ARG A O 1
ATOM 638 N N . GLN A 1 84 ? -1.649 -9.289 10.476 1.00 94.38 84 GLN A N 1
ATOM 639 C CA . GLN A 1 84 ? -0.331 -9.089 11.101 1.00 94.38 84 GLN A CA 1
ATOM 640 C C . GLN A 1 84 ? 0.717 -10.124 10.652 1.00 94.38 84 GLN A C 1
ATOM 642 O O . GLN A 1 84 ? 0.361 -11.227 10.239 1.00 94.38 84 GLN A O 1
ATOM 647 N N . GLY A 1 85 ? 2.005 -9.797 10.777 1.00 97.00 85 GLY A N 1
ATOM 648 C CA . GLY A 1 85 ? 3.139 -10.642 10.384 1.00 97.00 85 GLY A CA 1
ATOM 649 C C . GLY A 1 85 ? 3.660 -10.345 8.974 1.00 97.00 85 GLY A C 1
ATOM 650 O O . GLY A 1 85 ? 3.379 -9.290 8.410 1.00 97.00 85 GLY A O 1
ATOM 651 N N . PHE A 1 86 ? 4.446 -11.265 8.410 1.00 96.88 86 PHE A N 1
ATOM 652 C CA . PHE A 1 86 ? 4.983 -11.124 7.051 1.00 96.88 86 PHE A CA 1
ATOM 653 C C . PHE A 1 86 ? 3.907 -11.385 5.992 1.00 96.88 86 PHE A C 1
ATOM 655 O O . PHE A 1 86 ? 3.212 -12.404 6.050 1.00 96.88 86 PHE A O 1
ATOM 662 N N . ARG A 1 87 ? 3.757 -10.469 5.033 1.00 96.19 87 ARG A N 1
ATOM 663 C CA . ARG A 1 87 ? 2.746 -10.509 3.968 1.00 96.19 87 ARG A CA 1
ATOM 664 C C . ARG A 1 87 ? 3.326 -10.015 2.650 1.00 96.19 87 ARG A C 1
ATOM 666 O O . ARG A 1 87 ? 4.173 -9.129 2.643 1.00 96.19 87 ARG A O 1
ATOM 673 N N . PHE A 1 88 ? 2.797 -10.549 1.555 1.00 96.12 88 PHE A N 1
ATOM 674 C CA . PHE A 1 88 ? 2.990 -9.984 0.226 1.00 96.12 88 PHE A CA 1
ATOM 675 C C . PHE A 1 88 ? 1.808 -9.086 -0.126 1.00 96.12 88 PHE A C 1
ATOM 677 O O . PHE A 1 88 ? 0.657 -9.520 -0.058 1.00 96.12 88 PHE A O 1
ATOM 684 N N . ILE A 1 89 ? 2.093 -7.850 -0.523 1.00 96.44 89 ILE A N 1
ATOM 685 C CA . ILE A 1 89 ? 1.117 -6.924 -1.094 1.00 96.44 89 ILE A CA 1
ATOM 686 C C . ILE A 1 89 ? 1.329 -6.916 -2.604 1.00 96.44 89 ILE A C 1
ATOM 688 O O . ILE A 1 89 ? 2.415 -6.585 -3.071 1.00 96.44 89 ILE A O 1
ATOM 692 N N . ARG A 1 90 ? 0.298 -7.291 -3.363 1.00 96.94 90 ARG A N 1
ATOM 693 C CA . ARG A 1 90 ? 0.317 -7.210 -4.829 1.00 96.94 90 ARG A CA 1
ATOM 694 C C . ARG A 1 90 ? 0.100 -5.770 -5.266 1.00 96.94 90 ARG A C 1
ATOM 696 O O . ARG A 1 90 ? -0.744 -5.083 -4.693 1.00 96.94 90 ARG A O 1
ATOM 703 N N . LEU A 1 91 ? 0.850 -5.346 -6.272 1.00 97.25 91 LEU A N 1
ATOM 704 C CA . LEU A 1 91 ? 0.773 -4.001 -6.815 1.00 97.25 91 LEU A CA 1
ATOM 705 C C . LEU A 1 91 ? -0.019 -3.977 -8.126 1.00 97.25 91 LEU A C 1
ATOM 707 O O . LEU A 1 91 ? 0.034 -4.909 -8.935 1.00 97.25 91 LEU A O 1
ATOM 711 N N . PHE A 1 92 ? -0.724 -2.875 -8.329 1.00 97.62 92 PHE A N 1
ATOM 712 C CA . PHE A 1 92 ? -1.455 -2.541 -9.539 1.00 97.62 92 PHE A CA 1
ATOM 713 C C . PHE A 1 92 ? -0.753 -1.398 -10.267 1.00 97.62 92 PHE A C 1
ATOM 715 O O . PHE A 1 92 ? -0.128 -0.545 -9.632 1.00 97.62 92 PHE A O 1
ATOM 722 N N . ASP A 1 93 ? -0.868 -1.376 -11.589 1.00 95.38 93 ASP A N 1
ATOM 723 C CA . ASP A 1 93 ? -0.379 -0.269 -12.406 1.00 95.38 93 ASP A CA 1
ATOM 724 C C . ASP A 1 93 ? -1.264 0.982 -12.247 1.00 95.38 93 ASP A C 1
ATOM 726 O O . ASP A 1 93 ? -2.254 1.005 -11.506 1.00 95.38 93 ASP A O 1
ATOM 730 N N . THR A 1 94 ? -0.922 2.053 -12.958 1.00 92.38 94 THR A N 1
ATOM 731 C CA . THR A 1 94 ? -1.664 3.323 -12.931 1.00 92.38 94 THR A CA 1
ATOM 732 C C . THR A 1 94 ? -3.101 3.221 -13.447 1.00 92.38 94 THR A C 1
ATOM 734 O O . THR A 1 94 ? -3.927 4.055 -13.078 1.00 92.38 94 THR A O 1
ATOM 737 N N . ASN A 1 95 ? -3.424 2.191 -14.231 1.00 93.94 95 ASN A N 1
ATOM 738 C CA . ASN A 1 95 ? -4.767 1.916 -14.743 1.00 93.94 95 ASN A CA 1
ATOM 739 C C . ASN A 1 95 ? -5.567 0.977 -13.822 1.00 93.94 95 ASN A C 1
ATOM 741 O O . ASN A 1 95 ? -6.740 0.715 -14.081 1.00 93.94 95 ASN A O 1
ATOM 745 N N . GLY A 1 96 ? -4.952 0.472 -12.747 1.00 93.12 96 GLY A N 1
ATOM 746 C CA . GLY A 1 96 ? -5.565 -0.484 -11.828 1.00 93.12 96 GLY A CA 1
ATOM 747 C C . GLY A 1 96 ? -5.472 -1.941 -12.289 1.00 93.12 96 GLY A C 1
ATOM 748 O O . GLY A 1 96 ? -6.160 -2.795 -11.730 1.00 93.12 96 GLY A O 1
ATOM 749 N N . SER A 1 97 ? -4.631 -2.253 -13.276 1.00 96.50 97 SER A N 1
ATOM 750 C CA . SER A 1 97 ? -4.408 -3.627 -13.732 1.00 96.50 97 SER A CA 1
ATOM 751 C C . SER A 1 97 ? -3.409 -4.347 -12.821 1.00 96.50 97 SER A C 1
ATOM 753 O O . SER A 1 97 ? -2.446 -3.727 -12.359 1.00 96.50 97 SER A O 1
ATOM 755 N N . PRO A 1 98 ? -3.590 -5.654 -12.548 1.00 95.75 98 PRO A N 1
ATOM 756 C CA . PRO A 1 98 ? -2.615 -6.431 -11.789 1.00 95.75 98 PRO A CA 1
ATOM 757 C C . PRO A 1 98 ? -1.243 -6.443 -12.472 1.00 95.75 98 PRO A C 1
ATOM 759 O O . PRO A 1 98 ? -1.153 -6.644 -13.681 1.00 95.75 98 PRO A O 1
ATOM 762 N N . THR A 1 99 ? -0.175 -6.303 -11.687 1.00 95.88 99 THR A N 1
ATOM 763 C CA . THR A 1 99 ? 1.212 -6.410 -12.170 1.00 95.88 99 THR A CA 1
ATOM 764 C C . THR A 1 99 ? 1.909 -7.638 -11.577 1.00 95.88 99 THR A C 1
ATOM 766 O O . THR A 1 99 ? 1.379 -8.303 -10.683 1.00 95.88 99 THR A O 1
ATOM 769 N N . SER A 1 100 ? 3.122 -7.941 -12.049 1.00 94.81 100 SER A N 1
ATOM 770 C CA . SER A 1 100 ? 4.028 -8.884 -11.376 1.00 94.81 100 SER A CA 1
ATOM 771 C C . SER A 1 100 ? 4.669 -8.300 -10.108 1.00 94.81 100 SER A C 1
ATOM 773 O O . SER A 1 100 ? 5.257 -9.048 -9.329 1.00 94.81 100 SER A O 1
ATOM 775 N N . GLY A 1 101 ? 4.547 -6.987 -9.885 1.00 94.81 101 GLY A N 1
ATOM 776 C CA . GLY A 1 101 ? 5.124 -6.292 -8.742 1.00 94.81 101 GLY A CA 1
ATOM 777 C C . GLY A 1 101 ? 4.4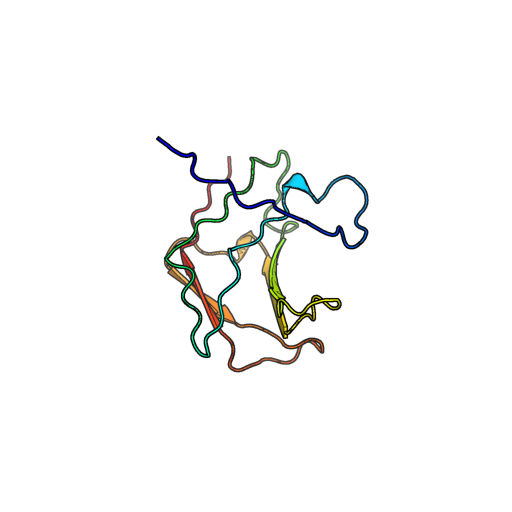88 -6.720 -7.420 1.00 94.81 101 GLY A C 1
ATOM 778 O O . GLY A 1 101 ? 3.263 -6.733 -7.257 1.00 94.81 101 GLY A O 1
ATOM 779 N N . VAL A 1 102 ? 5.338 -7.036 -6.446 1.00 96.00 102 VAL A N 1
ATOM 780 C CA . VAL A 1 102 ? 4.937 -7.401 -5.086 1.00 96.00 102 VAL A CA 1
ATOM 781 C C . VAL A 1 102 ? 5.828 -6.708 -4.062 1.00 96.00 102 VAL A C 1
ATOM 783 O O . VAL A 1 102 ? 7.017 -6.517 -4.290 1.00 96.00 102 VAL A O 1
ATOM 786 N N . LEU A 1 103 ? 5.259 -6.364 -2.908 1.00 95.62 103 LEU A N 1
ATOM 787 C CA . LEU A 1 103 ? 6.007 -5.874 -1.751 1.00 95.62 103 LEU A CA 1
ATOM 788 C C . LEU A 1 103 ? 5.947 -6.899 -0.628 1.00 95.62 103 LEU A C 1
ATOM 790 O O . LEU A 1 103 ? 4.858 -7.272 -0.189 1.00 95.62 103 LEU A O 1
ATOM 794 N N . LEU A 1 104 ? 7.109 -7.316 -0.132 1.00 96.81 104 LEU A N 1
ATOM 795 C CA . LEU A 1 104 ? 7.207 -8.055 1.120 1.00 96.81 104 LEU A CA 1
ATOM 796 C C . LEU A 1 104 ? 7.219 -7.062 2.284 1.00 96.81 104 LEU A C 1
ATOM 798 O O . LEU A 1 104 ? 8.090 -6.203 2.374 1.00 96.81 104 LEU A O 1
ATOM 802 N N . VAL A 1 105 ? 6.258 -7.194 3.193 1.00 96.69 105 VAL A N 1
ATOM 803 C CA . VAL A 1 105 ? 6.123 -6.312 4.356 1.00 96.69 105 VAL A CA 1
ATOM 804 C C . VAL A 1 105 ? 5.927 -7.117 5.630 1.00 96.69 105 VAL A C 1
ATOM 806 O O . VAL A 1 105 ? 5.323 -8.188 5.613 1.00 96.69 105 VAL A O 1
ATOM 809 N N . LYS A 1 106 ? 6.390 -6.579 6.761 1.00 97.31 106 LYS A N 1
ATOM 810 C CA . LYS A 1 106 ? 6.004 -7.051 8.094 1.00 97.31 106 LYS A CA 1
ATOM 811 C C . LYS A 1 106 ? 5.009 -6.067 8.694 1.00 97.31 106 LYS A C 1
ATOM 813 O O . LYS A 1 106 ? 5.349 -4.917 8.948 1.00 97.31 106 LYS A O 1
ATOM 818 N N . ILE A 1 107 ? 3.790 -6.528 8.937 1.00 96.25 107 ILE A N 1
ATOM 819 C CA . ILE A 1 107 ? 2.703 -5.708 9.469 1.00 96.25 107 ILE A CA 1
ATOM 820 C C . ILE A 1 107 ? 2.589 -5.953 10.974 1.00 96.25 107 ILE A C 1
ATOM 822 O O . ILE A 1 107 ? 2.405 -7.088 11.411 1.00 96.25 107 ILE A O 1
ATOM 826 N N . SER A 1 108 ? 2.676 -4.883 11.760 1.00 95.50 108 SER A N 1
ATOM 827 C CA . SER A 1 108 ? 2.308 -4.864 13.177 1.00 95.50 108 SER A CA 1
ATOM 828 C C . SER A 1 108 ? 1.174 -3.868 13.350 1.00 95.50 108 SER A C 1
ATOM 830 O O . SER A 1 108 ? 1.263 -2.747 12.846 1.00 95.50 108 SER A O 1
ATOM 832 N N . LYS A 1 109 ? 0.099 -4.285 14.015 1.00 90.56 109 LYS A N 1
ATOM 833 C CA . LYS A 1 109 ? -1.100 -3.469 14.172 1.00 90.56 109 LYS A CA 1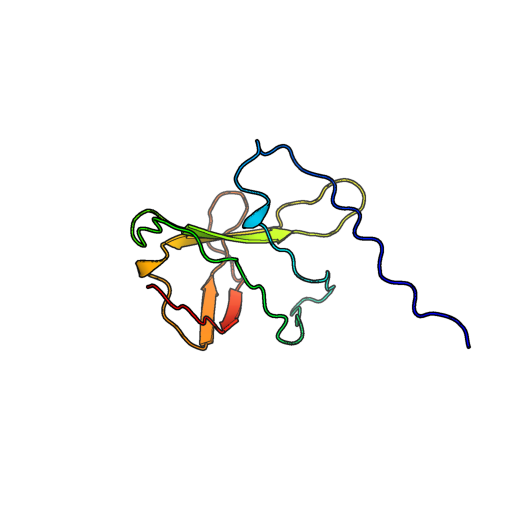
ATOM 834 C C . LYS A 1 109 ? -1.649 -3.637 15.578 1.00 90.56 109 LYS A C 1
ATOM 836 O O . LYS A 1 109 ? -1.878 -4.758 16.020 1.00 90.56 109 LYS A O 1
ATOM 841 N N . GLN A 1 110 ? -1.882 -2.516 16.245 1.00 88.81 110 GLN A N 1
ATOM 842 C CA . GLN A 1 110 ? -2.589 -2.458 17.517 1.00 88.81 110 GLN A CA 1
ATOM 843 C C . GLN A 1 110 ? -3.775 -1.519 17.355 1.00 88.81 110 GLN A C 1
ATOM 845 O O . GLN A 1 110 ? -3.628 -0.420 16.822 1.00 88.81 110 GLN A O 1
ATOM 850 N N . ILE A 1 111 ? -4.945 -1.995 17.759 1.00 80.31 111 ILE A N 1
ATOM 851 C CA . ILE A 1 111 ? -6.194 -1.243 17.743 1.00 80.31 111 ILE A CA 1
ATOM 852 C C . ILE A 1 111 ? -6.696 -1.285 19.170 1.00 80.31 111 ILE A C 1
ATOM 854 O O . ILE A 1 111 ? -6.823 -2.372 19.736 1.00 80.31 111 ILE A O 1
ATOM 858 N N . THR A 1 112 ? -6.904 -0.104 19.729 1.00 66.69 112 THR A N 1
ATOM 859 C CA . THR A 1 112 ? -7.350 0.100 21.102 1.00 66.69 112 THR A CA 1
ATOM 860 C C . THR A 1 112 ? -8.638 0.895 21.072 1.00 66.69 112 THR A C 1
ATOM 862 O O . THR A 1 112 ? -8.710 1.833 20.243 1.00 66.69 112 THR A O 1
#

Secondary structure (DSSP, 8-state):
----PPP----------SSSGGG---PPP--SSS---TT--------TT--GGG-EEEEEEE---SS---EEEEEEEETTT--SEEEEEEEE-TTS-EEEEEEEEEE-----

Radius of gyration: 15.93 Å; chains: 1; bounding box: 49×31×36 Å

InterPro domains:
  IPR035892 C2 domain superfamily [G3DSA:2.60.40.150] (5-111)
  IPR035892 C2 domain superfamily [SSF49562] (19-106)

Sequence (112 aa):
MTEASAPIIHSKSDGDESGSAKYKRRTTTCSSADPDFGGQTLQFPSAPGVIEQLTFLRVKVKDDEFGRDDLAAWACLRLDDLRQGFRFIRLFDTNGSPTSGVLLVKISKQIT

=== Feature glossary ===
The features interleaved in this record are:

— What the protein is —

Sequence gives the chain of amino acids in standard one-letter code (A=alanine, C=cysteine, …, Y=tyrosine), read N→C. It is the only feature that is directly encoded by the gene; all structural features are derived from the folded form of this sequence.

Database cross-references. InterPro integrates a dozen domain/family signature databases into unified entries with residue-range hits. GO terms attach function/process/location labels with evidence codes. CATH codes position the fold in a four-level structural taxonomy. Organism is the NCBI-taxonomy species name.

— Where its atoms are —

Atomic coordinates in PDBx/mmCIF format — the same representation the Protein Data Bank distributes. Each line of the _atom_site loop places one backbone atom in Cartesian space (units: ångströms, origin: arbitrary).

The six renders are orthographic views along the three Cartesian axes in both directions. Representation (cartoon, sticks, or surface) and color scheme (sequence-rainbow or by-chain) vary across proteins so the training set covers all the common visualization conventions.

— Local backbone conformation —

Eight-state secondary structure (DSSP): H is the canonical α-helix, G the tighter 3₁₀-helix, I the wider π-helix; E/B are β-structure, T and S are turns and bends, and '-' is everything else. DSSP derives these from the pattern of main-chain N–H···O=C hydrogen bonds, not from the sequence.

P-SEA three-state annotation labels each residue as helix, strand, or coil based purely on the geometry of the Cα trace. It serves as a fallback when the full backbone (and thus DSSP) is unavailable.

The φ/ψ torsion pair specifies the backbone conformation at each residue. φ rotates about the N–Cα bond, ψ about the Cα–C bond. Steric clashes forbid most of the (φ, ψ) plane — the allowed regions (α-helix basin, β-sheet basin, left-handed helix) are the Ramachandran-allowed regions.

— Global shape and packing —

The geometric summary reports three shape descriptors. Rg (radius of gyration) measures how spread out the Cα atoms are about their centre of mass; compact globular proteins have small Rg, elongated or unfolded ones large. Cα contacts (<8 Å, |i−j|>4) count long-range residue pairs in spatial proximity — high for tightly packed folds, near zero for rods or random coil. The bounding-box extents give the protein's footprint along x, y, z in Å.

Solvent-accessible surface area (SASA) is the area in Å² traced out by the centre of a 1.4 Å probe sphere (a water molecule) rolled over the protein's van der Waals surface (Shrake–Rupley / Lee–Richards construction). Buried residues have near-zero SASA; fully exposed residues can exceed 200 Å². The total SASA scales roughly with the number of surface residues.

The contact map is a binary N×N matrix image: pixel (i, j) is dark where Cα_i and Cα_j are within 8 Å and |i−j|>4. Because the |i−j|>4 filter removes local helical contacts, off-diagonal stripes parallel to the main diagonal indicate parallel β-sheets; stripes perpendicular to it indicate antiparallel β-sheets. The Ramachandran plot scatters every residue's (φ, ψ) pair against the sterically allowed regions. The PAE heatmap renders the predicted-aligned-error matrix.

— Structural neighborhood —

3Di is Foldseek's structural alphabet. Each residue is assigned one of twenty discrete states based on how its Cα sits relative to its spatial (not sequential) neighbors. Aligning 3Di strings finds structural homologs roughly as well as full 3D superposition, but orders of magnitude faster.

Nearest PDB neighbors are the top structural matches found by Foldseek when searching this structure against the entire Protein Data Bank. Each hit reports a TM-score (0 to 1; >0.5 almost always implies the same fold) and an E-value. These are *structural* homologs — they may share no detectable sequence similarity.

— Confidence and disorder —

For AlphaFold models, the B-factor field carries pLDDT — the model's own estimate of local accuracy on a 0–100 scale. Regions with pLDDT<50 should be treated as essentially unmodeled; they often correspond to intrinsically disordered segments.

Crystallographic B-factors measure how much each atom's electron density is smeared out, in Å². They rise in mobile loops and surface residues and fall in the buried interior. In AlphaFold models this column is repurposed to hold pLDDT instead.

Predicted aligned error is AlphaFold's pairwise confidence. Unlike pLDDT (per-residue), PAE is per-residue-pair and captures whether two parts of the structure are correctly placed relative to each other. Units are ångströms of expected positional error.